Protein AF-A0A9D6K8U3-F1 (afdb_monomer_lite)

Foldseek 3Di:
DVVVCCVVQPPVDDDDDFQAQDPPPPLRLLLQQLLVLVVVVVCNVQSVVQCVVPVVPRDPVSSQVSCVVVVHPSVSSVVSSVDVVSSVRNVVSNVVCVVVVPD

pLDDT: mean 93.29, std 7.56, range [54.56, 98.38]

Secondary structure (DSSP, 8-state):
-HHHHHHHHGGG--------PPTT-TTHHHHHHHHHHHHHTT-HHHHHHHHHHTGGG-SHHHHHHHHHHTT--HHHHHHHHH-HHHHHHHHHHHHHHHHTT--

Structure (mmCIF, N/CA/C/O backbone):
data_AF-A0A9D6K8U3-F1
#
_entry.id   AF-A0A9D6K8U3-F1
#
loop_
_atom_site.group_PDB
_atom_site.id
_atom_site.type_symbol
_atom_site.label_atom_id
_atom_site.label_alt_id
_atom_site.label_comp_id
_atom_site.label_asym_id
_atom_site.label_entity_id
_atom_site.label_seq_id
_atom_site.pdbx_PDB_ins_code
_atom_site.Cartn_x
_atom_site.Cartn_y
_atom_site.Cartn_z
_at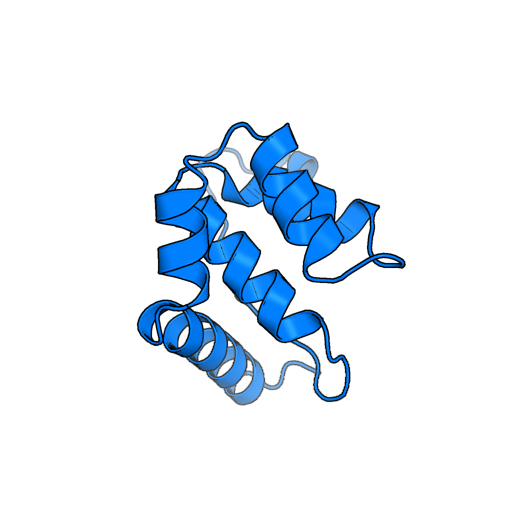om_site.occupancy
_atom_site.B_iso_or_equiv
_atom_site.auth_seq_id
_atom_site.auth_comp_id
_atom_site.auth_asym_id
_atom_site.auth_atom_id
_atom_site.pdbx_PDB_model_num
ATOM 1 N N . MET A 1 1 ? -17.988 -0.880 -3.468 1.00 54.56 1 MET A N 1
ATOM 2 C CA . MET A 1 1 ? -18.340 -2.302 -3.239 1.00 54.56 1 MET A CA 1
ATOM 3 C C . MET A 1 1 ? -18.267 -2.698 -1.759 1.00 54.56 1 MET A C 1
ATOM 5 O O . MET A 1 1 ? -19.237 -3.241 -1.250 1.00 54.56 1 MET A O 1
ATOM 9 N N . LEU A 1 2 ? -17.192 -2.365 -1.031 1.00 66.62 2 LEU A N 1
ATOM 10 C CA . LEU A 1 2 ? -17.019 -2.739 0.389 1.00 66.62 2 LEU A CA 1
ATOM 11 C C . LEU A 1 2 ? -18.078 -2.189 1.353 1.00 66.62 2 LEU A C 1
ATOM 13 O O . LEU A 1 2 ? -18.527 -2.911 2.242 1.00 66.62 2 LEU A O 1
ATOM 17 N N . ALA A 1 3 ? -18.531 -0.952 1.137 1.00 69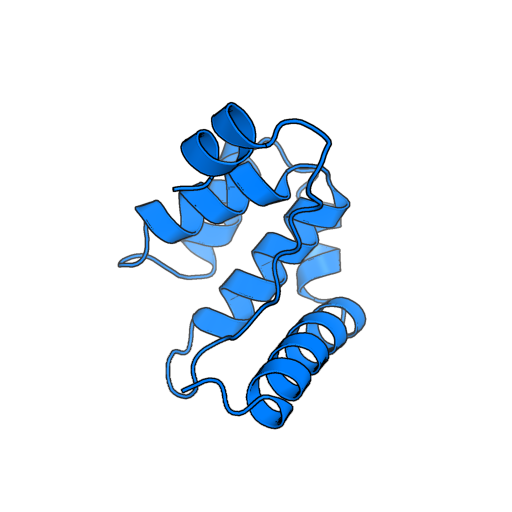.25 3 ALA A N 1
ATOM 18 C CA . ALA A 1 3 ? -19.558 -0.328 1.972 1.00 69.25 3 ALA A CA 1
ATOM 19 C C . ALA A 1 3 ? -20.879 -1.121 2.000 1.00 69.25 3 ALA A C 1
ATOM 21 O O . ALA A 1 3 ? -21.582 -1.116 3.007 1.00 69.25 3 ALA A O 1
ATOM 22 N N . GLN A 1 4 ? -21.209 -1.831 0.917 1.00 74.62 4 GLN A N 1
ATOM 23 C CA . GLN A 1 4 ? -22.460 -2.579 0.826 1.00 74.62 4 GLN A CA 1
ATOM 24 C C . GLN A 1 4 ? -22.395 -3.912 1.581 1.00 74.62 4 GLN A C 1
ATOM 26 O O . GLN A 1 4 ? -23.294 -4.206 2.363 1.00 74.62 4 GLN A O 1
ATOM 31 N N . ILE A 1 5 ? -21.289 -4.655 1.459 1.00 79.44 5 ILE A N 1
ATOM 32 C CA . ILE A 1 5 ? -21.076 -5.903 2.213 1.00 79.44 5 ILE A CA 1
ATOM 33 C C . ILE A 1 5 ? -21.039 -5.628 3.724 1.00 79.44 5 ILE A C 1
ATOM 35 O O . ILE A 1 5 ? -21.648 -6.356 4.503 1.00 79.44 5 ILE A O 1
ATOM 39 N N . GLN A 1 6 ? -20.381 -4.548 4.154 1.00 75.94 6 GLN A N 1
ATOM 40 C CA . GLN A 1 6 ? -20.371 -4.161 5.570 1.00 75.94 6 GLN A CA 1
ATOM 41 C C . GLN A 1 6 ? -21.767 -3.780 6.078 1.00 75.94 6 GLN A C 1
ATOM 43 O O . GLN A 1 6 ? -22.129 -4.148 7.193 1.00 75.94 6 GLN A O 1
ATOM 48 N N . LYS A 1 7 ? -22.569 -3.087 5.259 1.00 81.38 7 LYS A N 1
ATOM 49 C CA . LYS A 1 7 ? -23.948 -2.716 5.603 1.00 81.38 7 LYS A CA 1
ATOM 50 C C . LYS A 1 7 ? -24.861 -3.936 5.749 1.00 81.38 7 LYS A C 1
ATOM 52 O O . LYS A 1 7 ? -25.698 -3.956 6.644 1.00 81.38 7 LYS A O 1
ATOM 57 N N . GLU A 1 8 ? -24.710 -4.931 4.882 1.00 86.50 8 GLU A N 1
ATOM 58 C CA . GLU A 1 8 ? -25.580 -6.113 4.853 1.00 86.50 8 GLU A CA 1
ATOM 59 C C . GLU A 1 8 ? -25.187 -7.173 5.892 1.00 86.50 8 GLU A C 1
ATOM 61 O O . GLU A 1 8 ? -26.055 -7.784 6.516 1.00 86.50 8 GLU A O 1
ATOM 66 N N . TYR A 1 9 ? -23.887 -7.377 6.120 1.00 86.44 9 TYR A N 1
ATOM 67 C CA . TYR A 1 9 ? -23.392 -8.483 6.945 1.00 86.44 9 TYR A CA 1
ATOM 68 C C . TYR A 1 9 ? -22.797 -8.039 8.288 1.00 86.44 9 TYR A C 1
ATOM 70 O O . TYR A 1 9 ? -22.621 -8.875 9.179 1.00 86.44 9 TYR A O 1
ATOM 78 N N . GLY A 1 10 ? -22.529 -6.743 8.479 1.00 82.50 10 GLY A N 1
ATOM 79 C CA . GLY A 1 10 ? -21.968 -6.196 9.716 1.00 82.50 10 GLY A CA 1
ATOM 80 C C . GLY A 1 10 ? -20.732 -6.972 10.179 1.00 82.50 10 GLY A C 1
ATOM 81 O O . GLY A 1 10 ? -19.815 -7.233 9.405 1.00 82.50 10 GLY A O 1
ATOM 82 N N . ASN A 1 11 ? -20.748 -7.411 11.439 1.00 83.44 11 ASN A N 1
ATOM 83 C CA . ASN A 1 11 ? -19.645 -8.157 12.058 1.00 83.44 11 ASN A CA 1
ATOM 84 C C . ASN A 1 11 ? -19.677 -9.672 11.784 1.00 83.44 11 ASN A C 1
ATOM 86 O O . ASN A 1 11 ? -18.890 -10.415 12.367 1.00 83.44 11 ASN A O 1
ATOM 90 N N . LYS A 1 12 ? -20.588 -10.162 10.934 1.00 90.44 12 LYS A N 1
ATOM 91 C CA . LYS A 1 12 ? -20.692 -11.598 10.617 1.00 90.44 12 LYS A CA 1
ATOM 92 C C . LYS A 1 12 ? -19.622 -12.067 9.634 1.00 90.44 12 LYS A C 1
ATOM 94 O O . LYS A 1 12 ? -19.455 -13.267 9.443 1.00 90.44 12 LYS A O 1
ATOM 99 N N . VAL A 1 13 ? -18.915 -11.133 9.003 1.00 88.06 13 VAL A N 1
ATOM 100 C CA . VAL A 1 13 ? -17.906 -11.413 7.984 1.00 88.06 13 VAL A CA 1
ATOM 101 C C . VAL A 1 13 ? -16.573 -10.791 8.365 1.00 88.06 13 VAL A C 1
ATOM 103 O O . VAL A 1 13 ? -16.506 -9.705 8.939 1.00 88.06 13 VAL A O 1
ATOM 106 N N . ARG A 1 14 ? -15.491 -11.482 8.007 1.00 85.25 14 ARG A N 1
ATOM 107 C CA . ARG A 1 14 ? -14.139 -10.933 8.047 1.00 85.25 14 ARG A CA 1
ATOM 108 C C . ARG A 1 14 ? -13.714 -10.612 6.628 1.00 85.25 14 ARG A C 1
ATOM 110 O O . ARG A 1 14 ? -13.674 -11.500 5.783 1.00 85.25 14 ARG A O 1
ATOM 117 N N . HIS A 1 15 ? -13.366 -9.357 6.388 1.00 84.00 15 HIS A N 1
ATOM 118 C CA . HIS A 1 15 ? -12.804 -8.951 5.114 1.00 84.00 15 HIS A CA 1
ATOM 119 C C . HIS A 1 15 ? -11.281 -9.111 5.135 1.00 84.00 15 HIS A C 1
ATOM 121 O O . HIS A 1 15 ? -10.615 -8.600 6.036 1.00 84.00 15 HIS A O 1
ATOM 127 N N . ILE A 1 16 ? -10.742 -9.831 4.151 1.00 90.00 16 ILE A N 1
ATOM 128 C CA . ILE A 1 16 ? -9.307 -10.051 3.974 1.00 90.00 16 ILE A CA 1
ATOM 129 C C . ILE A 1 16 ? -8.944 -9.617 2.556 1.00 90.00 16 ILE A C 1
ATOM 131 O O . ILE A 1 16 ? -9.528 -10.112 1.597 1.00 90.00 16 ILE A O 1
ATOM 135 N N . TYR A 1 17 ? -7.973 -8.712 2.439 1.00 92.81 17 TYR A N 1
ATOM 136 C CA . TYR A 1 17 ? -7.378 -8.328 1.162 1.00 92.81 17 TYR A CA 1
ATOM 137 C C . TYR A 1 17 ? -6.096 -9.126 0.919 1.00 92.81 17 TYR A C 1
ATOM 139 O O . TYR A 1 17 ? -5.236 -9.203 1.807 1.00 92.81 17 TYR A O 1
ATOM 147 N N . LYS A 1 18 ? -5.969 -9.683 -0.285 1.00 95.62 18 LYS A N 1
ATOM 148 C CA . LYS A 1 18 ? -4.836 -10.485 -0.754 1.00 95.62 18 LYS A CA 1
ATOM 149 C C . LYS A 1 18 ? -4.231 -9.812 -1.980 1.00 95.62 18 LYS A C 1
ATOM 151 O O . LYS A 1 18 ? -4.969 -9.458 -2.896 1.00 95.62 18 LYS A O 1
ATOM 156 N N . ASP A 1 19 ? -2.919 -9.595 -1.976 1.00 96.69 19 ASP A N 1
ATOM 157 C CA . ASP A 1 19 ? -2.259 -8.938 -3.106 1.00 96.69 19 ASP A CA 1
ATOM 158 C C . ASP A 1 19 ? -2.138 -9.893 -4.290 1.00 96.69 19 ASP A C 1
ATOM 160 O O . ASP A 1 19 ? -1.693 -11.029 -4.146 1.00 96.69 19 ASP A O 1
ATOM 164 N N . PHE A 1 20 ? -2.478 -9.399 -5.476 1.00 95.81 20 PHE A N 1
ATOM 165 C CA . PHE A 1 20 ? -2.299 -10.134 -6.722 1.00 95.81 20 PHE A CA 1
ATOM 166 C C . PHE A 1 20 ? -1.717 -9.201 -7.793 1.00 95.81 20 PHE A C 1
ATOM 168 O O . PHE A 1 20 ? -2.426 -8.779 -8.709 1.00 95.81 20 PHE A O 1
ATOM 175 N N . PRO A 1 21 ? -0.450 -8.767 -7.636 1.00 93.88 21 PRO A N 1
ATOM 176 C CA . PRO A 1 21 ? 0.177 -7.876 -8.596 1.00 93.88 21 PRO A CA 1
ATOM 177 C C . PRO A 1 21 ? 0.285 -8.543 -9.967 1.00 93.88 21 PRO A C 1
ATOM 179 O O . PRO A 1 21 ? 0.781 -9.660 -10.086 1.00 93.88 21 PRO A O 1
ATOM 182 N N . LEU A 1 22 ? -0.174 -7.847 -11.005 1.00 87.62 22 LEU A N 1
ATOM 183 C CA . LEU A 1 22 ? -0.305 -8.428 -12.338 1.00 87.62 22 LEU A CA 1
ATOM 184 C C . LEU A 1 22 ? 1.051 -8.483 -13.062 1.00 87.62 22 LEU A C 1
ATOM 186 O O . LEU A 1 22 ? 1.725 -7.448 -13.175 1.00 87.62 22 LEU A O 1
ATOM 190 N N . PRO A 1 23 ? 1.447 -9.648 -13.612 1.00 80.38 23 PRO A N 1
ATOM 191 C CA . PRO A 1 23 ? 2.647 -9.763 -14.431 1.00 80.38 23 PRO A CA 1
ATOM 192 C C . PRO A 1 23 ? 2.632 -8.760 -15.593 1.00 80.38 23 PRO A C 1
ATOM 194 O O . PRO A 1 23 ? 1.615 -8.567 -16.255 1.00 80.38 23 PRO A O 1
ATOM 197 N N . GLY A 1 24 ? 3.763 -8.099 -15.843 1.00 82.06 24 GLY A N 1
ATOM 198 C CA . GLY A 1 24 ? 3.889 -7.090 -16.904 1.00 82.06 24 GLY A CA 1
ATOM 199 C C . GLY A 1 24 ? 3.426 -5.678 -16.519 1.00 82.06 24 GLY A C 1
ATOM 200 O O . GLY A 1 24 ? 3.752 -4.729 -17.229 1.00 82.06 24 GLY A O 1
ATOM 201 N N . GLN A 1 25 ? 2.760 -5.494 -15.372 1.00 88.44 25 GLN A N 1
ATOM 202 C CA . GLN A 1 25 ? 2.457 -4.167 -14.832 1.00 88.44 25 GLN A CA 1
ATOM 203 C C . GLN A 1 25 ? 3.525 -3.727 -13.826 1.00 88.44 25 GLN A C 1
ATOM 205 O O . GLN A 1 25 ? 3.462 -4.046 -12.640 1.00 88.44 25 GLN A O 1
ATOM 210 N N . MET A 1 26 ? 4.498 -2.940 -14.299 1.00 92.12 26 MET A N 1
ATOM 211 C CA . MET A 1 26 ? 5.691 -2.536 -13.533 1.00 92.12 26 MET A CA 1
ATOM 212 C C . MET A 1 26 ? 5.384 -1.922 -12.155 1.00 92.12 26 MET A C 1
ATOM 214 O O . MET A 1 26 ? 6.170 -2.077 -11.226 1.00 92.12 26 MET A O 1
ATOM 218 N N . GLN A 1 27 ? 4.250 -1.232 -12.014 1.00 96.12 27 GLN A N 1
ATOM 219 C CA . GLN A 1 27 ? 3.878 -0.544 -10.774 1.00 96.12 27 GLN A CA 1
ATOM 220 C C . GLN A 1 27 ? 2.983 -1.368 -9.845 1.00 96.12 27 GLN A C 1
ATOM 222 O O . GLN A 1 27 ? 2.705 -0.925 -8.734 1.00 96.12 27 GLN A O 1
ATOM 227 N N . SER A 1 28 ? 2.558 -2.564 -10.257 1.00 95.00 28 SER A N 1
ATOM 228 C CA . SER A 1 28 ? 1.596 -3.368 -9.501 1.00 95.00 28 SER A CA 1
ATOM 229 C C . SER A 1 28 ? 2.192 -3.914 -8.197 1.00 95.00 28 SER A C 1
ATOM 231 O O . SER A 1 28 ? 1.626 -3.706 -7.124 1.00 95.00 28 SER A O 1
ATOM 233 N N . GLU A 1 29 ? 3.380 -4.526 -8.253 1.00 95.88 29 GLU A N 1
ATOM 234 C CA . GLU A 1 29 ? 4.081 -5.004 -7.050 1.00 95.88 29 GLU A CA 1
ATOM 235 C C . GLU A 1 29 ? 4.517 -3.841 -6.130 1.00 95.88 29 GLU A C 1
ATOM 237 O O . GLU A 1 29 ? 4.219 -3.900 -4.934 1.00 95.88 29 GLU A O 1
ATOM 242 N N . PRO A 1 30 ? 5.139 -2.748 -6.628 1.00 96.94 30 PRO A N 1
ATOM 243 C CA . PRO A 1 30 ? 5.419 -1.570 -5.806 1.00 96.94 30 PRO A CA 1
ATOM 244 C C . PRO A 1 30 ? 4.184 -0.987 -5.107 1.00 96.94 30 PRO A C 1
ATOM 246 O O . PRO A 1 30 ? 4.255 -0.682 -3.918 1.00 96.94 30 PRO A O 1
ATOM 249 N N . ALA A 1 31 ? 3.050 -0.879 -5.805 1.00 97.69 31 ALA A N 1
ATOM 250 C CA . ALA A 1 31 ? 1.806 -0.375 -5.227 1.00 97.69 31 ALA A CA 1
ATOM 251 C C . ALA A 1 31 ? 1.295 -1.279 -4.091 1.00 97.69 31 ALA A C 1
ATOM 253 O O . ALA A 1 31 ? 0.948 -0.776 -3.020 1.00 97.69 31 ALA A O 1
ATOM 254 N N . ALA A 1 32 ? 1.317 -2.603 -4.286 1.00 97.88 32 ALA A N 1
ATOM 255 C CA . ALA A 1 32 ? 0.951 -3.574 -3.254 1.00 97.88 32 ALA A CA 1
ATOM 256 C C . ALA A 1 32 ? 1.849 -3.449 -2.010 1.00 97.88 32 ALA A C 1
ATOM 258 O O . ALA A 1 32 ? 1.357 -3.325 -0.887 1.00 97.88 32 ALA A O 1
ATOM 259 N N . ILE A 1 33 ? 3.172 -3.376 -2.201 1.00 98.19 33 ILE A N 1
ATOM 260 C CA . ILE A 1 33 ? 4.140 -3.179 -1.109 1.00 98.19 33 ILE A CA 1
ATOM 261 C C . ILE A 1 33 ? 3.844 -1.880 -0.348 1.00 98.19 33 ILE A C 1
ATOM 263 O O . ILE A 1 33 ? 3.770 -1.881 0.883 1.00 98.19 33 ILE A O 1
ATOM 267 N N . SER A 1 34 ? 3.647 -0.771 -1.065 1.00 98.19 34 SER A N 1
ATOM 268 C CA . SER A 1 34 ? 3.342 0.530 -0.470 1.00 98.19 34 SER A CA 1
ATOM 269 C C . SER A 1 34 ? 2.047 0.514 0.345 1.00 98.19 34 SER A C 1
ATOM 271 O O . SER A 1 34 ? 2.031 1.049 1.460 1.00 98.19 34 SER A O 1
ATOM 273 N N . ALA A 1 35 ? 1.003 -0.158 -0.149 1.00 98.31 35 ALA A N 1
ATOM 274 C CA . ALA A 1 35 ? -0.247 -0.348 0.579 1.00 98.31 35 ALA A CA 1
ATOM 275 C C . ALA A 1 35 ? -0.051 -1.206 1.841 1.00 98.31 35 ALA A C 1
ATOM 277 O O . ALA A 1 35 ? -0.537 -0.842 2.912 1.00 98.31 35 ALA A O 1
ATOM 278 N N . ARG A 1 36 ? 0.722 -2.301 1.783 1.00 98.06 36 ARG A N 1
ATOM 279 C CA . ARG A 1 36 ? 1.030 -3.125 2.971 1.00 98.06 36 ARG A CA 1
ATOM 280 C C . ARG A 1 36 ? 1.844 -2.383 4.020 1.00 98.06 36 ARG A C 1
ATOM 282 O O . ARG A 1 36 ? 1.616 -2.575 5.214 1.00 98.06 36 ARG A O 1
ATOM 289 N N . CYS A 1 37 ? 2.729 -1.486 3.609 1.00 98.38 37 CYS A N 1
ATOM 290 C CA . CYS A 1 37 ? 3.416 -0.606 4.547 1.00 98.38 37 CYS A CA 1
ATOM 291 C C . CYS A 1 37 ? 2.474 0.412 5.191 1.00 98.38 37 CYS A C 1
ATOM 293 O O . CYS A 1 37 ? 2.559 0.631 6.397 1.00 98.38 37 CYS A O 1
ATOM 295 N N . ALA A 1 38 ? 1.518 0.965 4.441 1.00 98.25 38 ALA A N 1
ATOM 296 C CA . ALA A 1 38 ? 0.453 1.773 5.029 1.00 98.25 38 ALA A CA 1
ATOM 297 C C . ALA A 1 38 ? -0.442 0.953 5.980 1.00 98.25 38 ALA A C 1
ATOM 299 O O . ALA A 1 38 ? -0.887 1.474 7.000 1.00 98.25 38 ALA A O 1
ATOM 300 N N . ALA A 1 39 ? -0.649 -0.344 5.716 1.00 97.12 39 ALA A N 1
ATOM 301 C CA . ALA A 1 39 ? -1.378 -1.241 6.616 1.00 97.12 39 ALA A CA 1
ATOM 302 C C . ALA A 1 39 ? -0.706 -1.384 7.984 1.00 97.12 39 ALA A C 1
ATOM 304 O O . ALA A 1 39 ? -1.391 -1.299 9.001 1.00 97.12 39 ALA A O 1
ATOM 305 N N . LYS A 1 40 ? 0.627 -1.540 8.018 1.00 96.69 40 LYS A N 1
ATOM 306 C CA . LYS A 1 40 ? 1.404 -1.576 9.275 1.00 96.69 40 LYS A CA 1
ATOM 307 C C . LYS A 1 40 ? 1.232 -0.294 10.101 1.00 96.69 40 LYS A C 1
ATOM 309 O O . LYS A 1 40 ? 1.381 -0.330 11.315 1.00 96.69 40 LYS A O 1
ATOM 314 N N . LEU A 1 41 ? 0.876 0.809 9.442 1.00 97.31 41 LEU A N 1
ATOM 315 C CA . LEU A 1 41 ? 0.648 2.130 10.029 1.00 97.31 41 LEU A CA 1
ATOM 316 C C . LEU A 1 41 ? -0.851 2.460 10.195 1.00 97.31 41 LEU A C 1
ATOM 318 O O . LEU A 1 41 ? -1.209 3.603 10.464 1.00 97.31 41 LEU A O 1
ATOM 322 N N . GLY A 1 42 ? -1.740 1.472 10.028 1.00 96.94 42 GLY A N 1
ATOM 323 C CA . GLY A 1 42 ? -3.179 1.616 10.267 1.00 96.94 42 GLY A CA 1
ATOM 324 C C . GLY A 1 42 ? -3.961 2.347 9.171 1.00 96.94 42 GLY A C 1
ATOM 325 O O . GLY A 1 42 ? -5.077 2.789 9.427 1.00 96.94 42 GLY A O 1
ATOM 326 N N . LYS A 1 43 ? -3.397 2.487 7.965 1.00 97.69 43 LYS A N 1
ATOM 327 C CA . LYS A 1 43 ? -3.954 3.281 6.852 1.00 97.69 43 LYS A CA 1
ATOM 328 C C . LYS A 1 43 ? -4.066 2.510 5.540 1.00 97.69 43 LYS A C 1
ATOM 330 O O . LYS A 1 43 ? -3.877 3.067 4.463 1.00 97.69 43 LYS A O 1
ATOM 335 N N . PHE A 1 44 ? -4.336 1.206 5.624 1.00 96.31 44 PHE A N 1
ATOM 336 C CA . PHE A 1 44 ? -4.422 0.355 4.436 1.00 96.31 44 PHE A CA 1
ATOM 337 C C . PHE A 1 44 ? -5.493 0.836 3.455 1.00 96.31 44 PHE A C 1
ATOM 339 O O . PHE A 1 44 ? -5.179 1.055 2.292 1.00 96.31 44 PHE A O 1
ATOM 346 N N . TRP A 1 45 ? -6.737 0.996 3.918 1.00 94.69 45 TRP A N 1
ATOM 347 C CA . TRP A 1 45 ? -7.876 1.288 3.044 1.00 94.69 45 TRP A CA 1
ATOM 348 C C . TRP A 1 45 ? -7.760 2.663 2.403 1.00 94.69 45 TRP A C 1
ATOM 350 O O . TRP A 1 45 ? -7.946 2.788 1.201 1.00 94.69 45 TRP A O 1
ATOM 360 N N . GLU A 1 46 ? -7.362 3.674 3.172 1.00 97.00 46 GLU A N 1
ATOM 361 C CA . GLU A 1 46 ? -7.163 5.013 2.630 1.00 97.00 46 GLU A CA 1
ATOM 362 C C . GLU A 1 46 ? -6.034 5.034 1.590 1.00 97.00 46 GLU A C 1
ATOM 364 O O . GLU A 1 46 ? -6.169 5.670 0.551 1.00 97.00 46 GLU A O 1
ATOM 369 N N . TYR A 1 47 ? -4.935 4.308 1.824 1.00 98.06 47 TYR A N 1
ATOM 370 C CA . TYR A 1 47 ? -3.839 4.224 0.856 1.00 98.06 47 TYR A CA 1
ATOM 371 C C . TYR A 1 47 ? -4.246 3.445 -0.399 1.00 98.06 47 TYR A C 1
ATOM 373 O O . TYR A 1 47 ? -3.961 3.865 -1.518 1.00 98.06 47 TYR A O 1
ATOM 381 N N . HIS A 1 48 ? -4.931 2.318 -0.209 1.00 96.88 48 HIS A N 1
ATOM 382 C CA . HIS A 1 48 ? -5.497 1.498 -1.272 1.00 96.88 48 HIS A CA 1
ATOM 383 C C . HIS A 1 48 ? -6.416 2.328 -2.175 1.00 96.88 48 HIS A C 1
ATOM 385 O O . HIS A 1 48 ? -6.231 2.343 -3.390 1.00 96.88 48 HIS A O 1
ATOM 391 N N . ASP A 1 49 ? -7.359 3.070 -1.601 1.00 95.81 49 ASP A N 1
ATOM 392 C CA . ASP A 1 49 ? -8.319 3.854 -2.376 1.00 95.81 49 ASP A CA 1
ATOM 393 C C . ASP A 1 49 ? -7.625 4.953 -3.192 1.00 95.81 49 ASP A C 1
ATOM 395 O O . ASP A 1 49 ? -7.964 5.174 -4.354 1.00 95.81 49 ASP A O 1
ATOM 399 N N . GLU A 1 50 ? -6.590 5.594 -2.644 1.00 97.88 50 GLU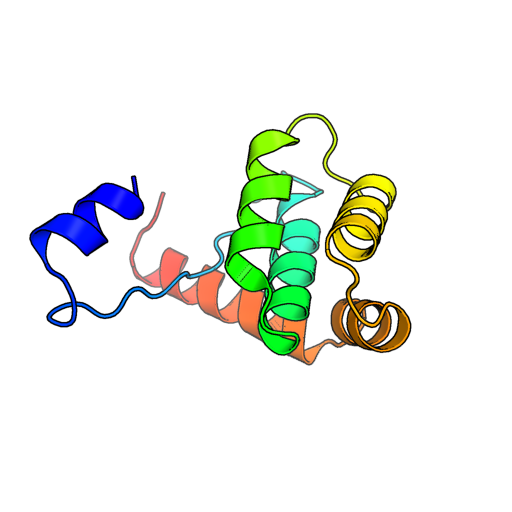 A N 1
ATOM 400 C CA . GLU A 1 50 ? -5.786 6.569 -3.387 1.00 97.88 50 GLU A CA 1
ATOM 401 C C . GLU A 1 50 ? -5.026 5.941 -4.564 1.00 97.88 50 GLU A C 1
ATOM 403 O O . GLU A 1 50 ? -4.957 6.555 -5.629 1.00 97.88 50 GLU A O 1
ATOM 408 N N . LEU A 1 51 ? -4.501 4.718 -4.426 1.00 97.44 51 LEU A N 1
ATOM 409 C CA . LEU A 1 51 ? -3.886 3.998 -5.548 1.00 97.44 51 LEU A CA 1
ATOM 410 C C . LEU A 1 51 ? -4.908 3.719 -6.656 1.00 97.44 51 LEU A C 1
ATOM 412 O O . LEU A 1 51 ? -4.637 3.985 -7.827 1.00 97.44 51 LEU A O 1
ATOM 416 N N . TYR A 1 52 ? -6.095 3.226 -6.291 1.00 94.56 52 TYR A N 1
ATOM 417 C CA . TYR A 1 52 ? -7.149 2.890 -7.251 1.00 94.56 52 TYR A CA 1
ATOM 418 C C . TYR A 1 52 ? -7.730 4.121 -7.953 1.00 94.56 52 TYR A C 1
ATOM 420 O O . TYR A 1 52 ? -8.042 4.048 -9.143 1.00 94.56 52 TYR A O 1
ATOM 428 N N . ASN A 1 53 ? -7.825 5.252 -7.253 1.00 96.19 53 ASN A N 1
ATOM 429 C CA . ASN A 1 53 ? -8.294 6.519 -7.817 1.00 96.19 53 ASN A CA 1
ATOM 430 C C . ASN A 1 53 ? -7.268 7.184 -8.748 1.00 96.19 53 ASN A C 1
ATOM 432 O O . ASN A 1 53 ? -7.637 8.045 -9.542 1.00 96.19 53 ASN A O 1
ATOM 436 N N . ASN A 1 54 ? -5.991 6.794 -8.671 1.00 96.19 54 ASN A N 1
ATOM 437 C CA . ASN A 1 54 ? -4.892 7.410 -9.416 1.00 96.19 54 ASN A CA 1
ATOM 438 C C . ASN A 1 54 ? -4.101 6.381 -10.253 1.00 96.19 54 ASN A C 1
ATOM 440 O O . ASN A 1 54 ? -2.896 6.538 -10.458 1.00 96.19 54 ASN A O 1
ATOM 444 N N . GLN A 1 55 ? -4.767 5.332 -10.755 1.00 92.81 55 GLN A N 1
ATOM 445 C CA . GLN A 1 55 ? -4.126 4.212 -11.469 1.00 92.81 55 GLN A CA 1
ATOM 446 C C . GLN A 1 55 ? -3.267 4.632 -12.674 1.00 92.81 55 GLN A C 1
ATOM 448 O O . GLN A 1 55 ? -2.234 4.022 -12.939 1.00 92.81 55 GLN A O 1
ATOM 453 N N . SER A 1 56 ? -3.648 5.695 -13.387 1.00 94.31 56 SER A N 1
ATOM 454 C CA . SER A 1 56 ? -2.879 6.223 -14.525 1.00 94.31 56 SER A CA 1
ATOM 455 C C . SER A 1 56 ? -1.534 6.842 -14.132 1.00 94.31 56 SER A C 1
ATOM 457 O O . SER A 1 56 ? -0.688 7.064 -14.993 1.00 94.31 56 SER A O 1
ATOM 459 N N . SER A 1 57 ? -1.347 7.145 -12.848 1.00 95.81 57 SER A N 1
ATOM 460 C CA . SER A 1 57 ? -0.210 7.898 -12.316 1.00 95.81 57 SER A CA 1
ATOM 461 C C . SER A 1 57 ? 0.608 7.080 -11.314 1.00 95.81 57 SER A C 1
ATOM 463 O O . SER A 1 57 ? 1.398 7.650 -10.558 1.00 95.81 57 SER A O 1
ATOM 465 N N . LEU A 1 58 ? 0.409 5.754 -11.271 1.00 96.62 58 LEU A N 1
ATOM 466 C CA . LEU A 1 58 ? 1.145 4.874 -10.365 1.00 96.62 58 LEU A CA 1
ATOM 467 C C . LEU A 1 58 ? 2.653 5.031 -10.566 1.00 96.62 58 LEU A C 1
ATOM 469 O O . LEU A 1 58 ? 3.164 5.044 -11.685 1.00 96.62 58 LEU A O 1
ATOM 473 N N . GLY A 1 59 ? 3.366 5.141 -9.451 1.00 97.19 59 GLY A N 1
ATOM 474 C CA . GLY A 1 59 ? 4.804 5.331 -9.449 1.00 97.19 59 GLY A CA 1
ATOM 475 C C . GLY A 1 59 ? 5.319 5.883 -8.123 1.00 97.19 59 GLY A C 1
ATOM 476 O O . GLY A 1 59 ? 4.533 6.357 -7.297 1.00 97.19 59 GLY A O 1
ATOM 477 N N . PRO A 1 60 ? 6.649 5.884 -7.918 1.00 96.25 60 PRO A N 1
ATOM 478 C CA . PRO A 1 60 ? 7.267 6.287 -6.653 1.00 96.25 60 PRO A CA 1
ATOM 479 C C . PRO A 1 60 ? 6.847 7.678 -6.156 1.00 96.25 60 PRO A C 1
ATOM 481 O O . PRO A 1 60 ? 6.678 7.885 -4.951 1.00 96.25 60 PRO A O 1
ATOM 484 N N . ALA A 1 61 ? 6.653 8.624 -7.083 1.00 97.19 61 ALA A N 1
ATOM 485 C CA . ALA A 1 61 ? 6.210 9.979 -6.772 1.00 97.19 61 ALA A CA 1
ATOM 486 C C . ALA A 1 61 ? 4.796 9.985 -6.172 1.00 97.19 61 ALA A C 1
ATOM 488 O O . ALA A 1 61 ? 4.602 10.520 -5.080 1.00 97.19 61 ALA A O 1
ATOM 489 N N . LEU A 1 62 ? 3.839 9.319 -6.829 1.00 98.12 62 LEU A N 1
ATOM 490 C CA . LEU A 1 62 ? 2.476 9.188 -6.319 1.00 98.12 62 LEU A CA 1
ATOM 491 C C . LEU A 1 62 ? 2.461 8.440 -4.982 1.00 98.12 62 LEU A C 1
ATOM 493 O O . LEU A 1 62 ? 1.797 8.875 -4.050 1.00 98.12 62 LEU A O 1
ATOM 497 N N . PHE A 1 63 ? 3.223 7.354 -4.845 1.00 98.25 63 PHE A N 1
ATOM 498 C CA . PHE A 1 63 ? 3.248 6.579 -3.601 1.00 98.25 63 PHE A CA 1
ATOM 499 C C . PHE A 1 63 ? 3.693 7.422 -2.401 1.00 98.25 63 PHE A C 1
ATOM 501 O O . PHE A 1 63 ? 3.098 7.347 -1.322 1.00 98.25 63 PHE A O 1
ATOM 508 N N . THR A 1 64 ? 4.705 8.264 -2.610 1.00 97.75 64 THR A N 1
ATOM 509 C CA . THR A 1 64 ? 5.177 9.212 -1.596 1.00 97.75 64 THR A CA 1
ATOM 510 C C . THR A 1 64 ? 4.128 10.293 -1.332 1.00 97.75 64 THR A C 1
ATOM 512 O O . THR A 1 64 ? 3.818 10.573 -0.179 1.00 97.75 64 THR A O 1
ATOM 515 N N . GLN A 1 65 ? 3.504 10.845 -2.377 1.00 98.12 65 GLN A N 1
ATOM 516 C CA . GLN A 1 65 ? 2.432 11.836 -2.242 1.00 98.12 65 GLN A CA 1
ATOM 517 C C . GLN A 1 65 ? 1.236 11.301 -1.437 1.00 98.12 65 GLN A C 1
ATOM 519 O O . GLN A 1 65 ? 0.669 12.027 -0.622 1.00 98.12 65 GLN A O 1
ATOM 524 N N . ILE A 1 66 ? 0.853 10.038 -1.633 1.00 98.38 66 ILE A N 1
ATOM 525 C CA . ILE A 1 66 ? -0.221 9.401 -0.863 1.00 98.38 66 ILE A CA 1
ATOM 526 C C . ILE A 1 66 ? 0.198 9.256 0.604 1.00 98.38 66 ILE A C 1
ATOM 528 O O . ILE A 1 66 ? -0.576 9.605 1.495 1.00 98.38 66 ILE A O 1
ATOM 532 N N . ALA A 1 67 ? 1.425 8.794 0.874 1.00 98.00 67 ALA A N 1
ATOM 533 C CA . ALA A 1 67 ? 1.939 8.688 2.241 1.00 98.00 67 ALA A CA 1
ATOM 534 C C . ALA A 1 67 ? 1.916 10.050 2.961 1.00 98.00 67 ALA A C 1
ATOM 536 O O . ALA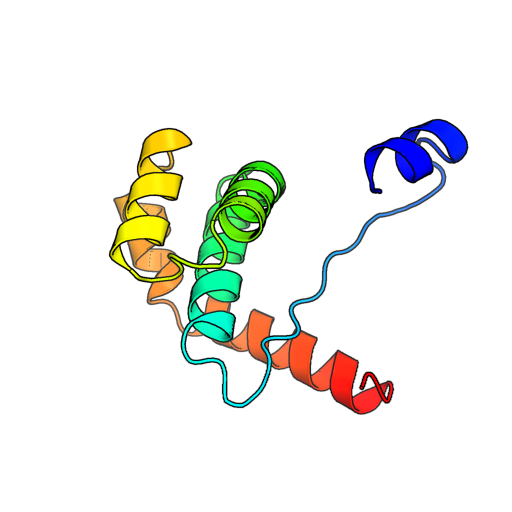 A 1 67 ? 1.510 10.133 4.122 1.00 98.00 67 ALA A O 1
ATOM 537 N N . ASP A 1 68 ? 2.262 11.119 2.244 1.00 97.62 68 ASP A N 1
ATOM 538 C CA . ASP A 1 68 ? 2.222 12.498 2.730 1.00 97.62 68 ASP A CA 1
ATOM 539 C C . ASP A 1 68 ? 0.794 12.962 3.021 1.00 97.62 68 ASP A C 1
ATOM 541 O O . ASP A 1 68 ? 0.510 13.464 4.111 1.00 97.62 68 ASP A O 1
ATOM 545 N N . LYS A 1 69 ? -0.121 12.751 2.068 1.00 97.75 69 LYS A N 1
ATOM 546 C CA . LYS A 1 69 ? -1.545 13.093 2.189 1.00 97.75 69 LYS A CA 1
ATOM 547 C C . LYS A 1 69 ? -2.183 12.422 3.404 1.00 97.75 69 LYS A C 1
ATOM 549 O O . LYS A 1 69 ? -2.965 13.049 4.117 1.00 97.75 69 LYS A O 1
ATOM 554 N N . LEU A 1 70 ? -1.821 11.167 3.662 1.00 97.94 70 LEU A N 1
ATOM 555 C CA . LEU A 1 70 ? -2.324 10.376 4.785 1.00 97.94 70 LEU A CA 1
ATOM 556 C C . LEU A 1 70 ? -1.545 10.594 6.089 1.00 97.94 70 LEU A C 1
ATOM 558 O O . LEU A 1 70 ? -1.887 9.982 7.101 1.00 97.94 70 LEU A O 1
ATOM 562 N N . LYS A 1 71 ? -0.539 11.482 6.085 1.00 97.88 71 LYS A N 1
ATOM 563 C CA . LYS A 1 71 ? 0.316 11.808 7.236 1.00 97.88 71 LYS A CA 1
ATOM 564 C C . LYS A 1 71 ? 0.977 10.571 7.855 1.00 97.88 71 LYS A C 1
ATOM 566 O O . LYS A 1 71 ? 1.086 10.464 9.075 1.00 97.88 71 LYS A O 1
ATOM 571 N N . LEU A 1 72 ? 1.411 9.631 7.016 1.00 98.06 72 LEU A N 1
ATOM 572 C CA . LEU A 1 72 ? 2.154 8.460 7.474 1.00 98.06 72 LEU A CA 1
ATOM 573 C C . LEU A 1 72 ? 3.535 8.873 8.010 1.00 98.06 72 LEU A C 1
ATOM 575 O O . LEU A 1 72 ? 4.160 9.768 7.431 1.00 98.06 72 LEU A O 1
ATOM 579 N N . PRO A 1 73 ? 4.061 8.202 9.052 1.00 97.69 73 PRO A N 1
ATOM 580 C CA . PRO A 1 73 ? 5.469 8.307 9.429 1.00 97.69 73 PRO A CA 1
ATOM 581 C C . PRO A 1 73 ? 6.376 7.894 8.255 1.00 97.69 73 PRO A C 1
ATOM 583 O O . PRO A 1 73 ? 6.614 6.708 8.019 1.00 97.69 73 PRO A O 1
ATOM 586 N N . LYS A 1 74 ? 6.844 8.873 7.467 1.00 92.62 74 LYS A N 1
ATOM 587 C CA . LYS A 1 74 ? 7.479 8.625 6.159 1.00 92.62 74 LYS A CA 1
ATOM 588 C C . LYS A 1 74 ? 8.711 7.736 6.250 1.00 92.62 74 LYS A C 1
ATOM 590 O O . LYS A 1 74 ? 8.903 6.896 5.378 1.00 92.62 74 LYS A O 1
ATOM 595 N N . ASP A 1 75 ? 9.521 7.900 7.291 1.00 96.38 75 ASP A N 1
ATOM 596 C CA . ASP A 1 75 ? 10.742 7.113 7.464 1.00 96.38 75 ASP A CA 1
ATOM 597 C C . ASP A 1 75 ? 10.425 5.642 7.752 1.00 96.38 75 ASP A C 1
ATOM 599 O O . ASP A 1 75 ? 11.039 4.751 7.161 1.00 96.38 75 ASP A O 1
ATOM 603 N N . GLU A 1 76 ? 9.414 5.370 8.581 1.00 97.50 76 GLU A N 1
ATOM 604 C CA . GLU A 1 76 ? 8.945 4.006 8.848 1.00 97.50 76 GLU A CA 1
ATOM 605 C C . GLU A 1 76 ? 8.317 3.379 7.604 1.00 97.50 76 GLU A C 1
ATOM 607 O O . GLU A 1 76 ? 8.631 2.240 7.251 1.00 97.50 76 GLU A O 1
ATOM 612 N N . TRP A 1 77 ? 7.474 4.140 6.900 1.00 98.25 77 TRP A N 1
ATOM 613 C CA . TRP A 1 77 ? 6.861 3.696 5.653 1.00 98.25 77 TRP A CA 1
ATOM 614 C C . TRP A 1 77 ? 7.928 3.377 4.600 1.00 98.25 77 TRP A C 1
ATOM 616 O O . TRP A 1 77 ? 7.942 2.279 4.045 1.00 98.25 77 TRP A O 1
ATOM 626 N N . LYS A 1 78 ? 8.884 4.284 4.378 1.00 96.69 78 LYS A N 1
ATOM 627 C CA . LYS A 1 78 ? 9.969 4.110 3.408 1.00 96.69 78 LYS A CA 1
ATOM 628 C C . LYS A 1 78 ? 10.844 2.914 3.765 1.00 96.69 78 LYS A C 1
ATOM 630 O O . LYS A 1 78 ? 11.100 2.078 2.899 1.00 96.69 78 LYS A O 1
ATOM 635 N N . LYS A 1 79 ? 11.233 2.773 5.035 1.00 97.94 79 LYS A N 1
ATOM 636 C CA . LYS A 1 79 ? 11.978 1.603 5.517 1.00 97.94 79 LYS A CA 1
ATOM 637 C C . LYS A 1 79 ? 11.211 0.309 5.245 1.00 97.94 79 LYS A C 1
ATOM 639 O O . LYS A 1 79 ? 11.787 -0.643 4.733 1.00 97.94 79 LYS A O 1
ATOM 644 N N . CYS A 1 80 ? 9.906 0.291 5.508 1.00 97.88 80 CYS A N 1
ATOM 645 C CA . CYS A 1 80 ? 9.058 -0.860 5.218 1.00 97.88 80 CYS A CA 1
ATOM 646 C C . CYS A 1 80 ? 8.985 -1.190 3.716 1.00 97.88 80 CYS A C 1
ATOM 648 O O . CYS A 1 80 ? 9.002 -2.367 3.358 1.00 97.88 80 CYS A O 1
ATOM 650 N N . THR A 1 81 ? 8.924 -0.188 2.828 1.00 97.00 81 THR A N 1
ATOM 651 C CA . THR A 1 81 ? 8.859 -0.434 1.369 1.00 97.00 81 THR A CA 1
ATOM 652 C C . THR A 1 81 ? 10.144 -1.052 0.809 1.00 97.00 81 THR A C 1
ATOM 654 O O . THR A 1 81 ? 10.142 -1.671 -0.256 1.00 97.00 81 THR A O 1
ATOM 657 N N . GLN A 1 82 ? 11.250 -0.896 1.537 1.00 96.06 82 GLN A N 1
ATOM 658 C CA . GLN A 1 82 ? 12.554 -1.468 1.213 1.00 96.06 82 GLN A CA 1
ATOM 659 C C . GLN A 1 82 ? 12.787 -2.824 1.893 1.00 96.06 82 GLN A C 1
ATOM 661 O O . GLN A 1 82 ? 13.729 -3.527 1.539 1.00 96.06 82 GLN A O 1
ATOM 666 N N . ASP A 1 83 ? 11.929 -3.206 2.838 1.00 95.38 83 ASP A N 1
ATOM 667 C CA . ASP A 1 83 ? 12.029 -4.453 3.584 1.00 95.38 83 ASP A CA 1
ATOM 668 C C . ASP A 1 83 ? 11.595 -5.652 2.728 1.00 95.38 83 ASP A C 1
ATOM 670 O O . ASP A 1 83 ? 10.472 -5.714 2.212 1.00 95.38 83 ASP A O 1
ATOM 674 N N . ASN A 1 84 ? 12.480 -6.645 2.621 1.00 95.62 84 ASN A N 1
ATOM 675 C CA . ASN A 1 84 ? 12.197 -7.896 1.925 1.00 95.62 84 ASN A CA 1
ATOM 676 C C . ASN A 1 84 ? 11.034 -8.665 2.560 1.00 95.62 84 ASN A C 1
ATOM 678 O O . ASN A 1 84 ? 10.301 -9.330 1.836 1.00 95.62 84 ASN A O 1
ATOM 682 N N . GLN A 1 85 ? 10.792 -8.536 3.868 1.00 95.12 85 GLN A N 1
ATOM 683 C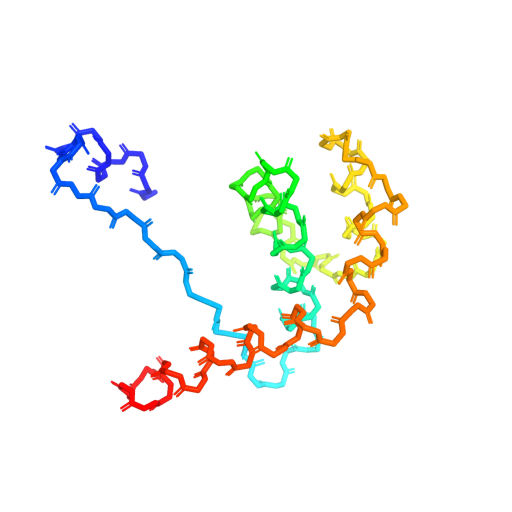 CA . GLN A 1 85 ? 9.656 -9.201 4.513 1.00 95.12 85 GLN A CA 1
ATOM 684 C C . GLN A 1 85 ? 8.318 -8.743 3.924 1.00 95.12 85 GLN A C 1
ATOM 686 O O . GLN A 1 85 ? 7.414 -9.556 3.739 1.00 95.12 85 GLN A O 1
ATOM 691 N N . THR A 1 86 ? 8.185 -7.456 3.584 1.00 96.06 86 THR A N 1
ATOM 692 C CA . THR A 1 86 ? 6.965 -6.940 2.949 1.00 96.06 86 THR A CA 1
ATOM 693 C C . THR A 1 86 ? 6.793 -7.517 1.541 1.00 96.06 86 THR A C 1
ATOM 695 O O . THR A 1 86 ? 5.677 -7.859 1.156 1.00 96.06 86 THR A O 1
ATOM 698 N N . ARG A 1 87 ? 7.891 -7.692 0.792 1.00 95.94 87 ARG A N 1
ATOM 699 C CA . ARG A 1 87 ? 7.866 -8.328 -0.538 1.00 95.94 87 ARG A CA 1
ATOM 700 C C . ARG A 1 87 ? 7.409 -9.779 -0.458 1.00 95.94 87 ARG A C 1
ATOM 702 O O . ARG A 1 87 ? 6.570 -10.194 -1.247 1.00 95.94 87 ARG A O 1
ATOM 709 N N . GLU A 1 88 ? 7.906 -10.529 0.520 1.00 96.69 88 GLU A N 1
ATOM 710 C CA . GLU A 1 88 ? 7.519 -11.930 0.703 1.00 96.69 88 GLU A CA 1
ATOM 711 C C . GLU A 1 88 ? 6.035 -12.094 1.052 1.00 96.69 88 GLU A C 1
ATOM 713 O O . GLU A 1 88 ? 5.405 -13.041 0.588 1.00 96.69 88 GLU A O 1
ATOM 718 N N . VAL A 1 89 ? 5.434 -11.152 1.791 1.00 96.19 89 VAL A N 1
ATOM 719 C CA . VAL A 1 89 ? 3.977 -11.150 2.027 1.00 96.19 89 VAL A CA 1
ATOM 720 C C . VAL A 1 89 ? 3.209 -11.012 0.712 1.00 96.19 89 VAL A C 1
ATOM 722 O O . VAL A 1 89 ? 2.325 -11.823 0.441 1.00 96.19 89 VAL A O 1
ATOM 725 N N . VAL A 1 90 ? 3.581 -10.039 -0.126 1.00 97.00 90 VAL A N 1
ATOM 726 C CA . VAL A 1 90 ? 2.946 -9.812 -1.436 1.00 97.00 90 VAL A CA 1
ATOM 727 C C . VAL A 1 90 ? 3.112 -11.036 -2.344 1.00 97.00 90 VAL A C 1
ATOM 729 O O . VAL A 1 90 ? 2.152 -11.490 -2.963 1.00 97.00 90 VAL A O 1
ATOM 732 N N . ARG A 1 91 ? 4.315 -11.623 -2.390 1.00 95.31 91 ARG A N 1
ATOM 733 C CA . ARG A 1 91 ? 4.592 -12.836 -3.180 1.00 95.31 91 ARG A CA 1
ATOM 734 C C . ARG A 1 91 ? 3.800 -14.041 -2.699 1.00 95.31 91 ARG A C 1
ATOM 736 O O . ARG A 1 91 ? 3.325 -14.819 -3.523 1.00 95.31 91 ARG A O 1
ATOM 743 N N . LYS A 1 92 ? 3.653 -14.205 -1.383 1.00 97.06 92 LYS A N 1
ATOM 744 C CA . LYS A 1 92 ? 2.874 -15.295 -0.798 1.00 97.06 92 LYS A CA 1
ATOM 745 C C . LYS A 1 92 ? 1.402 -15.187 -1.180 1.00 97.06 92 LYS A C 1
ATOM 747 O O . LYS A 1 92 ? 0.824 -16.187 -1.592 1.00 97.06 92 LYS A O 1
ATOM 752 N N . ASP A 1 93 ? 0.821 -13.994 -1.078 1.00 97.38 93 ASP A N 1
ATOM 753 C CA . ASP A 1 93 ? -0.569 -13.762 -1.476 1.00 97.38 93 ASP A CA 1
ATOM 754 C C . ASP A 1 93 ? -0.772 -14.016 -2.977 1.00 97.38 93 ASP A C 1
ATOM 756 O O . ASP A 1 93 ? -1.716 -14.708 -3.361 1.00 97.38 93 ASP A O 1
ATOM 760 N N . HIS A 1 94 ? 0.163 -13.561 -3.817 1.00 95.88 94 HIS A N 1
ATOM 761 C CA . HIS A 1 94 ? 0.133 -13.850 -5.249 1.00 95.88 94 HIS A CA 1
ATOM 762 C C . HIS A 1 94 ? 0.196 -15.362 -5.525 1.00 95.88 94 HIS A C 1
ATOM 764 O O . HIS A 1 94 ? -0.601 -15.895 -6.293 1.00 95.88 94 HIS A O 1
ATOM 770 N N . GLY A 1 95 ? 1.128 -16.076 -4.884 1.00 95.69 95 GLY A N 1
ATOM 771 C CA . GLY A 1 95 ? 1.276 -17.527 -5.022 1.00 95.69 95 GLY A CA 1
ATOM 772 C C . GLY A 1 95 ? 0.037 -18.304 -4.571 1.00 95.69 95 GLY A C 1
ATOM 773 O O . GLY A 1 95 ? -0.354 -19.267 -5.228 1.00 95.69 95 GLY A O 1
ATOM 774 N N . GLU A 1 96 ? -0.616 -17.859 -3.497 1.00 96.50 96 GLU A N 1
ATOM 775 C CA . GLU A 1 96 ? -1.896 -18.411 -3.050 1.00 96.50 96 GLU A CA 1
ATOM 776 C C . GLU A 1 96 ? -2.974 -18.217 -4.124 1.00 96.50 96 GLU A C 1
ATOM 778 O O . GLU A 1 96 ? -3.613 -19.191 -4.516 1.00 96.50 96 GLU A O 1
ATOM 783 N N . GLY A 1 97 ? -3.109 -17.007 -4.677 1.00 95.38 97 GLY A N 1
ATOM 784 C CA . GLY A 1 97 ? -4.043 -16.733 -5.774 1.00 95.38 97 GLY A CA 1
ATOM 785 C C . GLY A 1 97 ? -3.804 -17.624 -6.997 1.00 95.38 97 GLY A C 1
ATOM 786 O O . GLY A 1 97 ? -4.742 -18.223 -7.523 1.00 95.38 97 GLY A O 1
ATOM 787 N N . MET A 1 98 ? -2.541 -17.805 -7.389 1.00 94.88 98 MET A N 1
ATOM 788 C CA . MET A 1 98 ? -2.165 -18.704 -8.486 1.00 94.88 98 MET A CA 1
ATOM 789 C C . MET A 1 98 ? -2.550 -20.160 -8.191 1.00 94.88 98 MET A C 1
ATOM 791 O O . MET A 1 98 ? -3.082 -20.843 -9.062 1.00 94.88 98 MET A O 1
ATOM 795 N N . SER A 1 99 ? -2.326 -20.635 -6.959 1.00 96.38 99 SER A N 1
ATOM 796 C CA . SER A 1 99 ? -2.690 -21.999 -6.540 1.00 96.38 99 SER A CA 1
ATOM 797 C C . SER A 1 99 ? -4.200 -22.258 -6.543 1.00 96.38 99 SER A C 1
ATOM 799 O O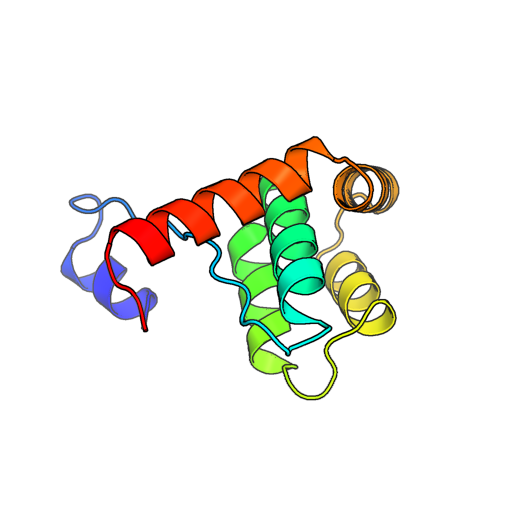 . SER A 1 99 ? -4.630 -23.399 -6.693 1.00 96.38 99 SER A O 1
ATOM 801 N N . LEU A 1 100 ? -4.997 -21.194 -6.412 1.00 96.31 100 LEU A N 1
ATOM 802 C CA . LEU A 1 100 ? -6.458 -21.226 -6.454 1.00 96.31 100 LEU A CA 1
ATOM 803 C C . LEU A 1 100 ? -7.017 -21.028 -7.874 1.00 96.31 100 LEU A C 1
ATOM 805 O O . LEU A 1 100 ? -8.232 -21.067 -8.054 1.00 96.31 100 LEU A O 1
ATOM 809 N N . GLY A 1 101 ? -6.154 -20.826 -8.876 1.00 94.44 101 GLY A N 1
ATOM 810 C CA . GLY A 1 101 ? -6.556 -20.644 -10.271 1.00 94.44 101 GLY A CA 1
ATOM 811 C C . GLY A 1 101 ? -7.166 -19.274 -10.572 1.00 94.44 101 GLY A C 1
ATOM 812 O O . GLY A 1 101 ? -7.990 -19.172 -11.476 1.00 94.44 101 GLY A O 1
ATOM 813 N N . VAL A 1 102 ? -6.796 -18.232 -9.820 1.00 91.00 102 VAL A N 1
ATOM 814 C CA . VAL A 1 102 ? -7.191 -16.848 -10.129 1.00 91.00 102 VAL A CA 1
ATOM 815 C C . VAL A 1 102 ? -6.574 -16.433 -11.473 1.00 91.00 102 VAL A C 1
ATOM 817 O O . VAL A 1 102 ? -5.367 -16.588 -11.666 1.00 91.00 102 VAL A O 1
ATOM 820 N N . THR A 1 103 ? -7.401 -15.915 -12.389 1.00 78.62 103 THR A N 1
ATOM 821 C CA . THR A 1 103 ? -7.018 -15.456 -13.741 1.00 78.62 103 THR A CA 1
ATOM 822 C C . THR A 1 103 ? -7.492 -14.043 -14.013 1.00 78.62 103 THR A C 1
ATOM 824 O O . THR A 1 103 ? -8.653 -13.761 -13.634 1.00 78.62 103 THR A O 1
#

Radius of gyration: 14.25 Å; chains: 1; bounding box: 38×35×29 Å

Sequence (103 aa):
MLAQIQKEYGNKVRHIYKDFPLPGQMQSEPAAISARCAAKLGKFWEYHDELYNNQSSLGPALFTQIADKLKLPKDEWKKCTQDNQTREVVRKDHGEGMSLGVT